Protein AF-A0A1Y4CVN8-F1 (afdb_monomer)

Structure (mmCIF, N/CA/C/O backbone):
data_AF-A0A1Y4CVN8-F1
#
_entry.id   AF-A0A1Y4CVN8-F1
#
loop_
_atom_site.group_PDB
_atom_site.id
_atom_site.type_symbol
_atom_site.label_atom_id
_atom_site.label_alt_id
_atom_site.label_comp_id
_atom_site.label_asym_id
_atom_site.label_entity_id
_atom_site.label_seq_id
_atom_site.pdbx_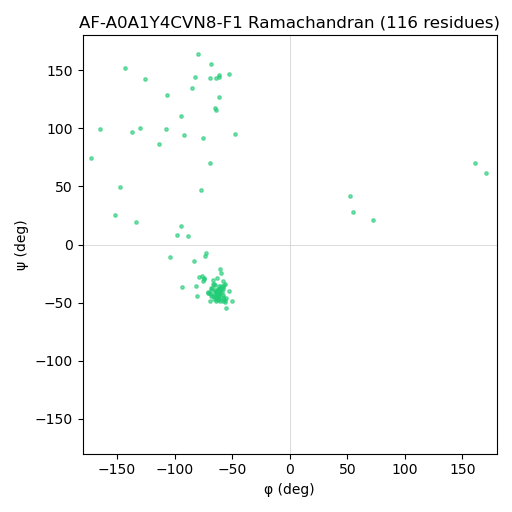PDB_ins_code
_atom_site.Cartn_x
_atom_site.Cartn_y
_atom_site.Cartn_z
_atom_site.occupancy
_atom_site.B_iso_or_equiv
_atom_site.auth_seq_id
_atom_site.auth_comp_id
_atom_site.auth_asym_id
_atom_site.auth_atom_id
_atom_site.pdbx_PDB_model_num
ATOM 1 N N . MET A 1 1 ? -7.936 -10.149 2.723 1.00 50.50 1 MET A N 1
ATOM 2 C CA . MET A 1 1 ? -6.817 -9.871 3.655 1.00 50.50 1 MET A CA 1
ATOM 3 C C . MET A 1 1 ? -7.214 -8.714 4.559 1.00 50.50 1 MET A C 1
ATOM 5 O O . MET A 1 1 ? -7.649 -7.694 4.037 1.00 50.50 1 MET A O 1
ATOM 9 N N . ALA A 1 2 ? -7.126 -8.866 5.882 1.00 54.72 2 ALA A N 1
ATOM 10 C CA . ALA A 1 2 ? -7.399 -7.764 6.803 1.00 54.72 2 ALA A CA 1
ATOM 11 C C . ALA A 1 2 ? -6.364 -6.649 6.582 1.00 54.72 2 ALA A C 1
ATOM 13 O O . ALA A 1 2 ? -5.164 -6.851 6.759 1.00 54.72 2 ALA A O 1
ATOM 14 N N . THR A 1 3 ? -6.813 -5.479 6.133 1.00 67.25 3 THR A N 1
ATOM 15 C CA . THR A 1 3 ? -5.956 -4.302 5.975 1.00 67.25 3 THR A CA 1
ATOM 16 C C . THR A 1 3 ? -5.673 -3.715 7.349 1.00 67.25 3 THR A C 1
ATOM 18 O O . THR A 1 3 ? -6.446 -2.916 7.869 1.00 67.25 3 THR A O 1
ATOM 21 N N . ASN A 1 4 ? -4.577 -4.156 7.960 1.00 83.12 4 ASN A N 1
ATOM 22 C CA . ASN A 1 4 ? -4.126 -3.647 9.251 1.00 83.12 4 ASN A CA 1
ATOM 23 C C . ASN A 1 4 ? -3.628 -2.199 9.112 1.00 83.12 4 ASN A C 1
ATOM 25 O O . ASN A 1 4 ? -2.967 -1.871 8.124 1.00 83.12 4 ASN A O 1
ATOM 29 N N . LYS A 1 5 ? -3.883 -1.351 10.120 1.00 84.88 5 LYS A N 1
ATOM 30 C CA . LYS A 1 5 ? -3.472 0.071 10.139 1.00 84.88 5 LYS A CA 1
ATOM 31 C C . LYS A 1 5 ? -1.984 0.254 9.798 1.00 84.88 5 LYS A C 1
ATOM 33 O O . LYS A 1 5 ? -1.658 0.993 8.876 1.00 84.88 5 LYS A O 1
ATOM 38 N N . SER A 1 6 ? -1.107 -0.522 10.438 1.00 88.12 6 SER A N 1
ATOM 39 C CA . SER A 1 6 ? 0.343 -0.493 10.183 1.00 88.12 6 SER A CA 1
ATOM 40 C C . SER A 1 6 ? 0.708 -0.792 8.721 1.00 88.12 6 SER A C 1
ATOM 42 O O . SER A 1 6 ? 1.610 -0.175 8.159 1.00 88.12 6 SER A O 1
ATOM 44 N N . GLN A 1 7 ? -0.013 -1.700 8.056 1.00 87.69 7 GLN A N 1
ATOM 45 C CA . GLN A 1 7 ? 0.241 -1.999 6.646 1.00 87.69 7 GLN A CA 1
ATOM 46 C C . GLN A 1 7 ? -0.127 -0.810 5.752 1.00 87.69 7 GLN A C 1
ATOM 48 O O . GLN A 1 7 ? 0.596 -0.512 4.805 1.00 87.69 7 GLN A O 1
ATOM 53 N N . ILE A 1 8 ? -1.231 -0.119 6.053 1.00 88.94 8 ILE A N 1
ATOM 54 C CA . ILE A 1 8 ? -1.649 1.085 5.324 1.00 88.94 8 ILE A CA 1
ATOM 55 C C . ILE A 1 8 ? -0.633 2.216 5.519 1.00 88.94 8 ILE A C 1
ATOM 57 O O . ILE A 1 8 ? -0.254 2.860 4.547 1.00 88.94 8 ILE A O 1
ATOM 61 N N . GLU A 1 9 ? -0.110 2.403 6.730 1.00 90.25 9 GLU A N 1
ATOM 62 C CA . GLU A 1 9 ? 0.950 3.385 7.006 1.00 90.25 9 GLU A CA 1
ATOM 63 C C . GLU A 1 9 ? 2.236 3.093 6.216 1.00 90.25 9 GLU A C 1
ATOM 65 O O . GLU A 1 9 ? 2.813 4.004 5.618 1.00 90.25 9 GLU A O 1
ATOM 70 N N . LYS A 1 10 ? 2.652 1.820 6.116 1.00 91.88 10 LYS A N 1
ATOM 71 C CA . LYS A 1 10 ? 3.778 1.415 5.251 1.00 91.88 10 LYS A CA 1
ATOM 72 C C . LYS A 1 10 ? 3.527 1.772 3.785 1.00 91.88 10 LYS A C 1
ATOM 74 O O . LYS A 1 10 ? 4.434 2.264 3.116 1.00 91.88 10 LYS A O 1
ATOM 79 N N . TRP A 1 11 ? 2.301 1.575 3.297 1.00 91.94 11 TRP A N 1
ATOM 80 C CA . TRP A 1 11 ? 1.913 1.982 1.945 1.00 91.94 11 TRP A CA 1
ATOM 81 C C . TRP A 1 11 ? 1.956 3.500 1.749 1.00 91.94 11 TRP A C 1
ATOM 83 O O . TRP A 1 11 ? 2.436 3.937 0.709 1.00 91.94 11 TRP A O 1
ATOM 93 N N . ILE A 1 12 ? 1.541 4.304 2.734 1.00 91.06 12 ILE A N 1
ATOM 94 C CA . ILE A 1 12 ? 1.621 5.776 2.663 1.00 91.06 12 ILE A CA 1
ATOM 95 C C . ILE A 1 12 ? 3.084 6.228 2.565 1.00 91.06 12 ILE A C 1
ATOM 97 O O . ILE A 1 12 ? 3.429 7.087 1.751 1.00 91.06 12 ILE A O 1
ATOM 101 N N . THR A 1 13 ? 3.964 5.635 3.372 1.00 92.31 13 THR A N 1
ATOM 102 C CA . THR A 1 13 ? 5.400 5.944 3.349 1.00 92.31 13 THR A CA 1
ATOM 103 C C . THR A 1 13 ? 6.034 5.549 2.016 1.00 92.31 13 THR A C 1
ATOM 105 O O . THR A 1 13 ? 6.759 6.345 1.419 1.00 92.31 13 THR A O 1
ATOM 108 N N . ALA A 1 14 ? 5.718 4.356 1.504 1.00 91.56 14 ALA A N 1
ATOM 109 C CA . ALA A 1 14 ? 6.206 3.894 0.208 1.00 91.56 14 ALA A CA 1
ATOM 110 C C . ALA A 1 14 ? 5.678 4.755 -0.953 1.00 91.56 14 ALA A C 1
ATOM 112 O O . ALA A 1 14 ? 6.446 5.115 -1.844 1.00 91.56 14 ALA A O 1
ATOM 113 N N . GLN A 1 15 ? 4.401 5.148 -0.912 1.00 91.44 15 GLN A N 1
ATOM 114 C CA . GLN A 1 15 ? 3.772 6.029 -1.896 1.00 91.44 15 GLN A CA 1
ATOM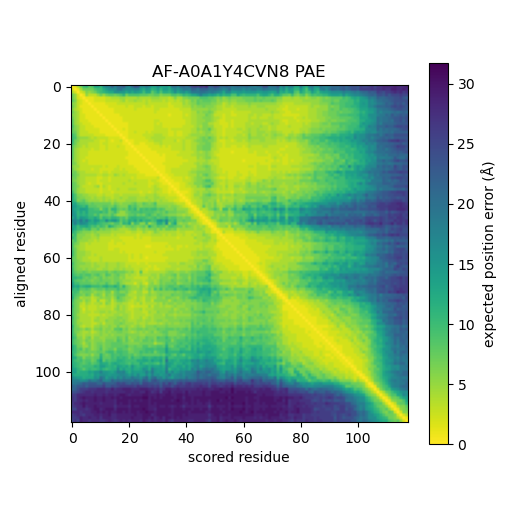 115 C C . GLN A 1 15 ? 4.527 7.353 -2.017 1.00 91.44 15 GLN A C 1
ATOM 117 O O . GLN A 1 15 ? 4.888 7.760 -3.120 1.00 91.44 15 GLN A O 1
ATOM 122 N N . LYS A 1 16 ? 4.821 7.997 -0.878 1.00 90.75 16 LYS A N 1
ATOM 123 C CA . LYS A 1 16 ? 5.591 9.247 -0.841 1.00 90.75 16 LYS A CA 1
ATOM 124 C C . LYS A 1 16 ? 7.022 9.050 -1.338 1.00 90.75 16 LYS A C 1
ATOM 126 O O . LYS A 1 16 ? 7.498 9.850 -2.137 1.00 90.75 16 LYS A O 1
ATOM 131 N N . LYS A 1 17 ? 7.691 7.981 -0.895 1.00 90.31 17 LYS A N 1
ATOM 132 C CA . LYS A 1 17 ? 9.085 7.684 -1.254 1.00 90.31 17 LYS A CA 1
ATOM 133 C C . LYS A 1 17 ? 9.268 7.457 -2.756 1.00 90.31 17 LYS A C 1
ATOM 135 O O . LYS A 1 17 ? 10.194 8.001 -3.344 1.00 90.31 17 LYS A O 1
ATOM 140 N N . HIS A 1 18 ? 8.371 6.685 -3.361 1.00 87.12 18 HIS A N 1
ATOM 141 C CA . HIS A 1 18 ? 8.445 6.280 -4.767 1.00 87.12 18 HIS A CA 1
ATOM 142 C C . HIS A 1 18 ? 7.575 7.140 -5.696 1.00 87.12 18 HIS A C 1
ATOM 144 O O . HIS A 1 18 ? 7.427 6.822 -6.873 1.00 87.12 18 HIS 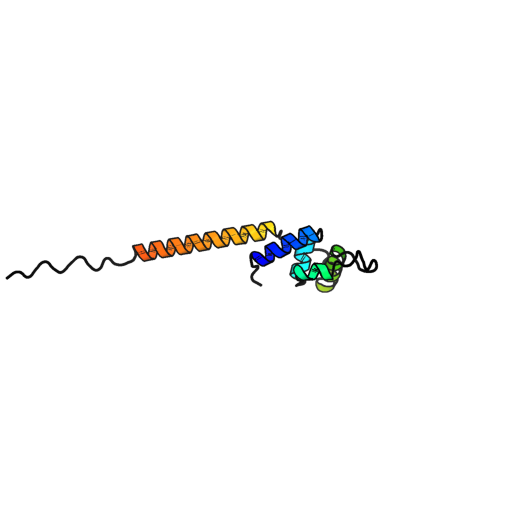A O 1
ATOM 150 N N . ARG A 1 19 ? 6.997 8.235 -5.176 1.00 88.25 19 ARG A N 1
ATOM 151 C CA . ARG A 1 19 ? 6.147 9.188 -5.915 1.00 88.25 19 ARG A CA 1
ATOM 152 C C . ARG A 1 19 ? 5.001 8.493 -6.670 1.00 88.25 19 ARG A C 1
ATOM 154 O O . ARG A 1 19 ? 4.699 8.827 -7.813 1.00 88.25 19 ARG A O 1
ATOM 161 N N . LEU A 1 20 ? 4.371 7.509 -6.027 1.00 90.81 20 LEU A N 1
ATOM 162 C CA . LEU A 1 20 ? 3.249 6.757 -6.592 1.00 90.81 20 LEU A CA 1
ATOM 163 C C . LEU A 1 20 ? 1.929 7.521 -6.403 1.00 90.81 20 LEU A C 1
ATOM 165 O O . LEU A 1 20 ? 1.706 8.153 -5.372 1.00 90.81 20 LEU A O 1
ATOM 169 N N . SER A 1 21 ? 1.026 7.428 -7.380 1.00 90.94 21 SER A N 1
ATOM 170 C CA . SER A 1 21 ? -0.351 7.917 -7.253 1.00 90.94 21 SER A CA 1
ATOM 171 C C . SER A 1 21 ? -1.195 6.910 -6.468 1.00 90.94 21 SER A C 1
ATOM 173 O O . SER A 1 21 ? -0.805 5.748 -6.315 1.00 90.94 21 SER A O 1
ATOM 175 N N . ASP A 1 22 ? -2.362 7.330 -5.975 1.00 90.88 22 ASP A N 1
ATOM 176 C CA . ASP A 1 22 ? -3.301 6.414 -5.311 1.00 90.88 22 ASP A CA 1
ATOM 177 C C . ASP A 1 22 ? -3.699 5.244 -6.229 1.00 90.88 22 ASP A C 1
ATOM 179 O O . ASP A 1 22 ? -3.791 4.104 -5.773 1.00 90.88 22 ASP A O 1
ATOM 183 N N . THR A 1 23 ? -3.812 5.493 -7.539 1.00 91.56 23 THR A N 1
ATOM 184 C CA . THR A 1 23 ? -4.063 4.467 -8.562 1.00 91.56 23 THR A CA 1
ATOM 185 C C . THR A 1 23 ? -2.938 3.435 -8.626 1.00 91.56 23 THR A C 1
ATOM 187 O O . THR A 1 23 ? -3.208 2.236 -8.586 1.00 91.56 23 THR A O 1
ATOM 190 N N . HIS A 1 24 ? -1.670 3.867 -8.669 1.00 91.81 24 HIS A N 1
ATOM 191 C CA . HIS A 1 24 ? -0.526 2.944 -8.689 1.00 91.81 24 HIS A CA 1
ATOM 192 C C . HIS A 1 24 ? -0.450 2.108 -7.410 1.00 91.81 24 HIS A C 1
ATOM 194 O O . HIS A 1 24 ? -0.192 0.907 -7.466 1.00 91.81 24 HIS A O 1
ATOM 200 N N . VAL A 1 25 ? -0.705 2.722 -6.251 1.00 90.94 25 VAL A N 1
ATOM 201 C CA . VAL A 1 25 ? -0.755 2.002 -4.973 1.00 90.94 25 VAL A CA 1
ATOM 202 C C . VAL A 1 25 ? -1.857 0.951 -4.985 1.00 90.94 25 VAL A C 1
ATOM 204 O O . VAL A 1 25 ? -1.644 -0.167 -4.516 1.00 90.94 25 VAL A O 1
ATOM 207 N N . GLN A 1 26 ? -3.031 1.284 -5.516 1.00 91.31 26 GLN A N 1
ATOM 208 C CA . GLN A 1 26 ? -4.118 0.327 -5.606 1.00 91.31 26 GLN A CA 1
ATOM 209 C C . GLN A 1 26 ? -3.780 -0.843 -6.531 1.00 91.31 26 GLN A C 1
ATOM 211 O O . GLN A 1 26 ? -3.912 -1.990 -6.107 1.00 91.31 26 GLN A O 1
ATOM 216 N N . MET A 1 27 ? -3.270 -0.569 -7.734 1.00 92.00 27 MET A N 1
ATOM 217 C CA . MET A 1 27 ? -2.825 -1.618 -8.657 1.00 92.00 27 MET A CA 1
ATOM 218 C C . MET A 1 27 ? -1.785 -2.526 -8.002 1.00 92.00 27 MET A C 1
ATOM 220 O O . MET A 1 27 ? -1.909 -3.746 -8.038 1.00 92.00 27 MET A O 1
ATOM 224 N N . ALA A 1 28 ? -0.796 -1.948 -7.319 1.00 91.31 28 ALA A N 1
ATOM 225 C CA . ALA A 1 28 ? 0.230 -2.711 -6.619 1.00 91.31 28 ALA A CA 1
ATOM 226 C C . ALA A 1 28 ? -0.351 -3.607 -5.509 1.00 91.31 28 ALA A C 1
ATOM 228 O O . ALA A 1 28 ? 0.127 -4.721 -5.302 1.00 91.31 28 ALA A O 1
ATOM 229 N N . ARG A 1 29 ? -1.398 -3.153 -4.813 1.00 89.31 29 ARG A N 1
ATOM 230 C CA . ARG A 1 29 ? -2.093 -3.946 -3.789 1.00 89.31 29 ARG A CA 1
ATOM 231 C C . ARG A 1 29 ? -2.914 -5.084 -4.382 1.00 89.31 29 ARG A C 1
ATOM 233 O O . ARG A 1 29 ? -2.892 -6.175 -3.820 1.00 89.31 29 ARG A O 1
ATOM 240 N N . GLU A 1 30 ? -3.614 -4.845 -5.485 1.00 89.81 30 GLU A N 1
ATOM 241 C CA . GLU A 1 30 ? -4.370 -5.878 -6.210 1.00 89.81 30 GLU A CA 1
ATOM 242 C C . GLU A 1 30 ? -3.441 -6.932 -6.825 1.00 89.81 30 GLU A C 1
ATOM 244 O O . GLU A 1 30 ? -3.756 -8.118 -6.811 1.00 89.81 30 GLU A O 1
ATOM 249 N N . LEU A 1 31 ? -2.250 -6.514 -7.259 1.00 90.06 31 LEU A N 1
ATOM 250 C CA . LEU A 1 31 ? -1.170 -7.394 -7.711 1.00 90.06 31 LEU A CA 1
ATOM 251 C C . LEU A 1 31 ? -0.467 -8.160 -6.577 1.00 90.06 31 LEU A C 1
ATOM 253 O O . LEU A 1 31 ? 0.389 -8.998 -6.849 1.00 90.06 31 LEU A O 1
ATOM 257 N N . GLY A 1 32 ? -0.775 -7.873 -5.307 1.00 89.31 32 GLY A N 1
ATOM 258 C CA . GLY A 1 32 ? -0.134 -8.527 -4.162 1.00 89.31 32 GLY A CA 1
ATOM 259 C C . GLY A 1 32 ? 1.319 -8.100 -3.917 1.00 89.31 32 GLY A C 1
ATOM 260 O O . GLY A 1 32 ? 2.073 -8.822 -3.262 1.00 89.31 32 GLY A O 1
ATOM 261 N N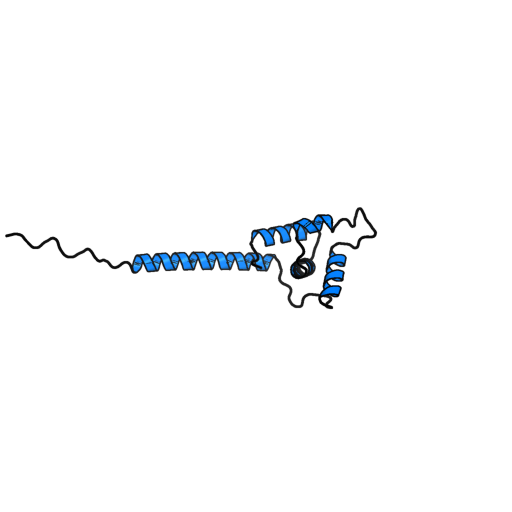 . LEU A 1 33 ? 1.736 -6.933 -4.422 1.00 90.12 33 LEU A N 1
ATOM 262 C CA . LEU A 1 33 ? 3.063 -6.381 -4.152 1.00 90.12 33 LEU A CA 1
ATOM 263 C C . LEU A 1 33 ? 3.196 -5.954 -2.684 1.00 90.12 33 LEU A C 1
ATOM 265 O O . LEU A 1 33 ? 2.222 -5.628 -2.007 1.00 90.12 33 LEU A O 1
ATOM 269 N N . ASN A 1 34 ? 4.434 -5.929 -2.187 1.00 90.00 34 ASN A N 1
ATOM 270 C CA . ASN A 1 34 ? 4.740 -5.523 -0.815 1.00 90.00 34 ASN A CA 1
ATOM 271 C C . ASN A 1 34 ? 5.403 -4.131 -0.802 1.00 90.00 34 ASN A C 1
ATOM 273 O O . ASN A 1 34 ? 6.423 -3.970 -1.481 1.00 90.00 34 ASN A O 1
ATOM 277 N N . PRO A 1 35 ? 4.905 -3.163 -0.000 1.00 90.38 35 PRO A N 1
ATOM 278 C CA . PRO A 1 35 ? 5.448 -1.804 0.061 1.00 90.38 35 PRO A CA 1
ATOM 279 C C . PRO A 1 35 ? 6.934 -1.746 0.445 1.00 90.38 35 PRO A C 1
ATOM 281 O O . PRO A 1 35 ? 7.651 -0.878 -0.041 1.00 90.38 35 PRO A O 1
ATOM 284 N N . GLU A 1 36 ? 7.433 -2.680 1.260 1.00 88.75 36 GLU A N 1
ATOM 285 C CA . GLU A 1 36 ? 8.849 -2.726 1.667 1.00 88.75 36 GLU A CA 1
ATOM 286 C C . GLU A 1 36 ? 9.760 -3.230 0.543 1.00 88.75 36 GLU A C 1
ATOM 288 O O . GLU A 1 36 ? 10.922 -2.835 0.440 1.00 88.75 36 GLU A O 1
ATOM 293 N N . LYS A 1 37 ? 9.230 -4.094 -0.332 1.00 87.62 37 LYS A N 1
ATOM 294 C CA . LYS A 1 37 ? 9.983 -4.663 -1.456 1.00 87.62 37 LYS A CA 1
ATOM 295 C C . LYS A 1 37 ? 10.011 -3.741 -2.675 1.00 87.62 37 LYS A C 1
ATOM 297 O O . LYS A 1 37 ? 10.864 -3.944 -3.537 1.00 87.62 37 LYS A O 1
ATOM 302 N N . LEU A 1 38 ? 9.156 -2.713 -2.731 1.00 87.81 38 LEU A N 1
ATOM 303 C CA . LEU A 1 38 ? 9.130 -1.741 -3.833 1.00 87.81 38 LEU A CA 1
ATOM 304 C C . LEU A 1 38 ? 10.486 -1.062 -4.042 1.00 87.81 38 LEU A C 1
ATOM 306 O O . LEU A 1 38 ? 10.876 -0.850 -5.182 1.00 87.81 38 LEU A O 1
ATOM 310 N N . GLY A 1 39 ? 11.255 -0.825 -2.976 1.00 84.00 39 GLY A N 1
ATOM 311 C CA . GLY A 1 39 ? 12.591 -0.233 -3.089 1.00 84.00 39 GLY A CA 1
ATOM 312 C C . GLY A 1 39 ? 13.600 -1.076 -3.872 1.00 84.00 39 GLY A C 1
ATOM 313 O O . GLY A 1 39 ? 14.483 -0.513 -4.504 1.00 84.00 39 GLY A O 1
ATOM 314 N N . LYS A 1 40 ? 13.461 -2.410 -3.881 1.00 83.06 40 LYS A N 1
ATOM 315 C CA . LYS A 1 40 ? 14.310 -3.285 -4.712 1.00 83.06 40 LYS A CA 1
ATOM 316 C C . LYS A 1 40 ? 13.897 -3.265 -6.184 1.00 83.06 40 LYS A C 1
ATOM 318 O O . LYS A 1 40 ? 14.715 -3.537 -7.055 1.00 83.06 40 LYS A O 1
ATOM 323 N N . ILE A 1 41 ? 12.620 -2.991 -6.446 1.00 81.56 41 ILE A N 1
ATOM 324 C CA . ILE A 1 41 ? 12.051 -2.924 -7.795 1.00 81.56 41 ILE A CA 1
ATOM 325 C C . ILE A 1 41 ? 12.346 -1.551 -8.411 1.00 81.56 41 ILE A C 1
ATOM 327 O O . ILE A 1 41 ? 12.655 -1.462 -9.595 1.00 81.56 41 ILE A O 1
ATOM 331 N N . ASP A 1 42 ? 12.331 -0.496 -7.596 1.00 78.88 42 ASP A N 1
ATOM 332 C CA . ASP A 1 42 ? 12.609 0.886 -7.989 1.00 78.88 42 ASP A CA 1
ATOM 333 C C . ASP A 1 42 ? 14.111 1.180 -8.178 1.00 78.88 42 ASP A C 1
ATOM 335 O O . ASP A 1 42 ? 14.637 2.178 -7.691 1.00 78.88 42 ASP A O 1
ATOM 339 N N . ASN A 1 43 ? 14.820 0.298 -8.887 1.00 79.88 43 ASN A N 1
ATOM 340 C CA . ASN A 1 43 ? 16.245 0.452 -9.195 1.00 79.88 43 ASN A CA 1
ATOM 341 C C . ASN A 1 43 ? 16.509 1.118 -10.561 1.00 79.88 43 ASN A C 1
ATOM 343 O O . ASN A 1 43 ? 17.615 1.058 -11.095 1.00 79.88 43 ASN A O 1
ATOM 347 N N . HIS A 1 44 ? 15.497 1.765 -11.143 1.00 73.81 44 HIS A N 1
ATOM 348 C CA . HIS A 1 44 ? 15.554 2.331 -12.498 1.00 73.81 44 HIS A CA 1
ATOM 349 C C . HIS A 1 44 ? 16.646 3.404 -12.677 1.00 73.81 44 HIS A C 1
ATOM 351 O O . HIS A 1 44 ? 17.084 3.672 -13.790 1.00 73.81 44 HIS A O 1
ATOM 357 N N . ARG A 1 45 ? 17.113 4.025 -11.584 1.00 73.25 45 ARG A N 1
ATOM 358 C CA . ARG A 1 45 ? 18.204 5.012 -11.620 1.00 73.25 45 ARG A CA 1
ATOM 359 C C . ARG A 1 45 ? 19.585 4.394 -11.827 1.00 73.25 45 ARG A C 1
ATOM 361 O O . ARG A 1 45 ? 20.461 5.072 -12.348 1.00 73.25 45 ARG A O 1
ATOM 368 N N . GLN A 1 46 ? 19.786 3.154 -11.385 1.00 81.56 46 GLN A N 1
ATOM 369 C CA . GLN A 1 46 ? 21.046 2.431 -11.579 1.00 81.56 46 GLN A CA 1
ATOM 370 C C . GLN A 1 46 ? 20.987 1.577 -12.848 1.00 81.56 46 GLN A C 1
ATOM 372 O O . GLN A 1 46 ? 21.960 1.483 -13.586 1.00 81.56 46 GLN A O 1
ATOM 377 N N . GLU A 1 47 ? 19.823 0.994 -13.133 1.00 81.06 47 GLU A N 1
ATOM 378 C CA . GLU A 1 47 ? 19.580 0.169 -14.312 1.00 81.06 47 GLU A CA 1
ATOM 379 C C . GLU A 1 47 ? 18.578 0.875 -15.229 1.00 81.06 47 GLU A C 1
ATOM 381 O O . GLU A 1 47 ? 17.377 0.636 -15.155 1.00 81.06 47 GLU A O 1
ATOM 386 N N . ILE A 1 48 ? 19.080 1.749 -16.107 1.00 73.31 48 ILE A N 1
ATOM 387 C CA . ILE A 1 48 ? 18.272 2.621 -16.988 1.00 73.31 48 ILE A CA 1
ATOM 388 C C . ILE A 1 48 ? 17.358 1.820 -17.934 1.00 73.31 48 ILE A C 1
ATOM 390 O O . ILE A 1 48 ? 16.316 2.299 -18.372 1.00 73.31 48 ILE A O 1
ATOM 394 N N . TRP A 1 49 ? 17.726 0.573 -18.232 1.00 71.19 49 TRP A N 1
ATOM 395 C CA . TRP A 1 49 ? 16.922 -0.348 -19.034 1.00 71.19 49 TRP A CA 1
ATOM 396 C C . TRP A 1 49 ? 15.691 -0.893 -18.285 1.00 71.19 49 TRP A C 1
ATOM 398 O O . TRP A 1 49 ? 14.828 -1.517 -18.904 1.00 71.19 49 TRP A O 1
ATOM 408 N N . LYS A 1 50 ? 15.574 -0.669 -16.966 1.00 78.94 50 LYS A N 1
ATOM 409 C CA . LYS A 1 50 ? 14.366 -0.983 -16.197 1.00 78.94 50 LYS A CA 1
ATOM 410 C C . LYS A 1 50 ? 13.367 0.162 -16.281 1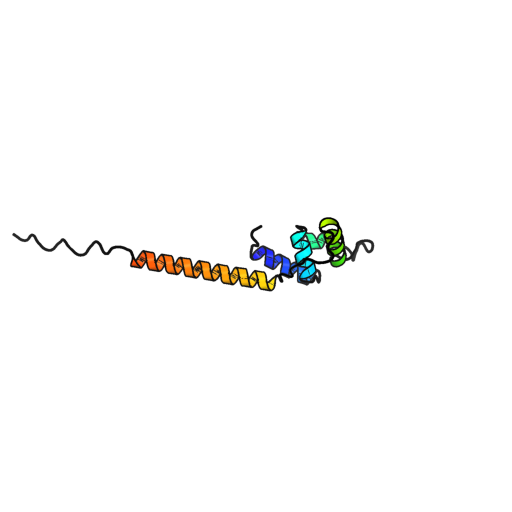.00 78.94 50 LYS A C 1
ATOM 412 O O . LYS A 1 50 ? 13.699 1.327 -16.079 1.00 78.94 50 LYS A O 1
ATOM 417 N N . ALA A 1 51 ? 12.107 -0.196 -16.513 1.00 79.94 51 ALA A N 1
ATOM 418 C CA . ALA A 1 51 ? 11.017 0.764 -16.488 1.00 79.94 51 ALA A CA 1
ATOM 419 C C . ALA A 1 51 ? 10.890 1.420 -15.096 1.00 79.94 51 ALA A C 1
ATOM 421 O O . ALA A 1 51 ? 11.098 0.742 -14.081 1.00 79.94 51 ALA A O 1
ATOM 422 N N . PRO A 1 52 ? 10.497 2.705 -15.025 1.00 87.62 52 PRO A N 1
ATOM 423 C CA . PRO A 1 52 ? 10.118 3.341 -13.769 1.00 87.62 52 PRO A CA 1
ATOM 424 C C . PRO A 1 52 ? 9.058 2.517 -13.031 1.00 87.62 52 PRO A C 1
ATOM 426 O O . PRO A 1 52 ? 8.189 1.906 -13.661 1.00 87.62 52 PRO A O 1
ATOM 429 N N . LEU A 1 53 ? 9.086 2.532 -11.694 1.00 87.06 53 LEU A N 1
ATOM 430 C CA . LEU A 1 53 ? 8.152 1.744 -10.884 1.00 87.06 53 LEU A CA 1
ATOM 431 C C . LEU A 1 53 ? 6.660 1.975 -11.240 1.00 87.06 53 LEU A C 1
ATOM 433 O O . LEU A 1 53 ? 5.931 0.984 -11.294 1.00 87.06 53 LEU A O 1
ATOM 437 N N . PRO A 1 54 ? 6.187 3.208 -11.534 1.00 90.25 54 PRO A N 1
ATOM 438 C CA . PRO A 1 54 ? 4.824 3.436 -12.025 1.00 90.25 54 PRO A CA 1
ATOM 439 C C . PRO A 1 54 ? 4.480 2.624 -13.284 1.00 90.25 54 PRO A C 1
ATOM 441 O O . PRO A 1 54 ? 3.549 1.821 -13.253 1.00 90.25 54 PRO A O 1
ATOM 444 N N . GLN A 1 55 ? 5.289 2.748 -14.345 1.00 88.75 55 GLN A N 1
ATOM 445 C CA . GLN A 1 55 ? 5.113 2.009 -15.602 1.00 88.75 55 GLN A CA 1
ATOM 446 C C . GLN A 1 55 ? 5.188 0.495 -15.403 1.00 88.75 55 GLN A C 1
ATOM 448 O O . GLN A 1 55 ? 4.480 -0.267 -16.057 1.00 88.75 55 GLN A O 1
ATOM 453 N N . PHE A 1 56 ? 6.064 0.036 -14.508 1.00 89.19 56 PHE A N 1
ATOM 454 C CA . PHE A 1 56 ? 6.173 -1.382 -14.188 1.00 89.19 56 PHE A CA 1
ATOM 455 C C . PHE A 1 56 ? 4.866 -1.928 -13.598 1.00 89.19 56 PHE A C 1
ATOM 457 O O . PHE A 1 56 ? 4.401 -2.990 -14.015 1.00 89.19 56 PHE A O 1
ATOM 464 N N . ILE A 1 57 ? 4.256 -1.190 -12.666 1.00 90.88 57 ILE A N 1
ATOM 465 C CA . ILE A 1 57 ? 2.977 -1.565 -12.054 1.00 90.88 57 ILE A CA 1
ATOM 466 C C . ILE A 1 57 ? 1.866 -1.577 -13.111 1.00 90.88 57 ILE A C 1
ATOM 468 O O . ILE A 1 57 ? 1.141 -2.566 -13.187 1.00 90.88 57 ILE A O 1
ATOM 472 N N . GLU A 1 58 ? 1.768 -0.539 -13.947 1.00 92.12 58 GLU A N 1
ATOM 473 C CA . GLU A 1 58 ? 0.791 -0.461 -15.046 1.00 92.12 58 GLU A CA 1
ATOM 474 C C . GLU A 1 58 ? 0.916 -1.657 -16.003 1.00 92.12 58 GLU A C 1
ATOM 476 O O . GLU A 1 58 ? -0.067 -2.340 -16.291 1.00 92.12 58 GLU A O 1
ATOM 481 N N . ASN A 1 59 ? 2.140 -1.982 -16.430 1.00 91.62 59 ASN A N 1
ATOM 482 C CA . ASN A 1 59 ? 2.393 -3.086 -17.354 1.00 91.62 59 ASN A CA 1
ATOM 483 C C . ASN A 1 59 ? 1.994 -4.448 -16.77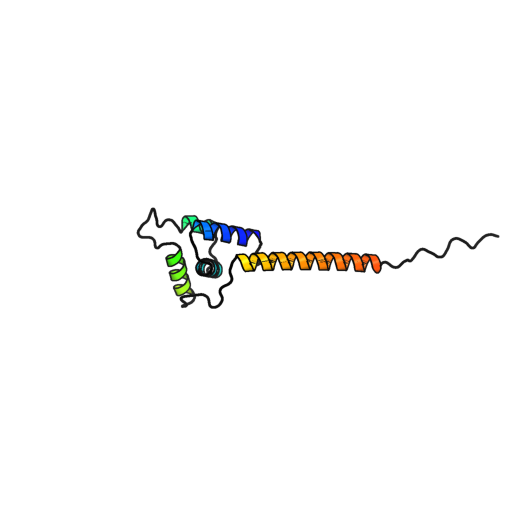6 1.00 91.62 59 ASN A C 1
ATOM 485 O O . ASN A 1 59 ? 1.425 -5.280 -17.487 1.00 91.62 59 ASN A O 1
ATOM 489 N N . ILE A 1 60 ? 2.310 -4.715 -15.506 1.00 91.56 60 ILE A N 1
ATOM 490 C CA . ILE A 1 60 ? 1.918 -5.979 -14.868 1.00 91.56 60 ILE A CA 1
ATOM 491 C C . ILE A 1 60 ? 0.406 -6.013 -14.654 1.00 91.56 60 ILE A C 1
ATOM 493 O O . ILE A 1 60 ? -0.221 -7.038 -14.927 1.00 91.56 60 ILE A O 1
ATOM 497 N N . TYR A 1 61 ? -0.188 -4.900 -14.228 1.00 92.94 61 TYR A N 1
ATOM 498 C CA . TYR A 1 61 ? -1.629 -4.801 -14.032 1.00 92.94 61 TYR A CA 1
ATOM 499 C C . TYR A 1 61 ? -2.385 -5.110 -15.327 1.00 92.94 61 TYR A C 1
ATOM 501 O O . TYR A 1 61 ? -3.242 -5.995 -15.350 1.00 92.94 61 TYR A O 1
ATOM 509 N N . PHE A 1 62 ? -1.973 -4.494 -16.435 1.00 92.38 62 PHE A N 1
ATOM 510 C CA . PHE A 1 62 ? -2.536 -4.769 -17.750 1.00 92.38 62 PHE A CA 1
ATOM 511 C C . PHE A 1 62 ? -2.343 -6.230 -18.176 1.00 92.38 62 PHE A C 1
ATOM 513 O O . PHE A 1 62 ? -3.262 -6.850 -18.708 1.00 92.38 62 PHE A O 1
ATOM 520 N N . LYS A 1 63 ? -1.180 -6.838 -17.913 1.00 91.75 63 LYS A N 1
ATOM 521 C CA . LYS A 1 63 ? -0.939 -8.250 -18.257 1.00 91.75 63 LYS A CA 1
ATOM 522 C C . LYS A 1 63 ? -1.894 -9.206 -17.541 1.00 91.75 63 LYS A C 1
ATOM 524 O O . LYS A 1 63 ? -2.389 -10.124 -18.198 1.00 91.75 63 LYS A O 1
ATOM 529 N N . HIS A 1 64 ? -2.143 -8.985 -16.250 1.00 92.25 64 HIS A N 1
ATOM 530 C CA . HIS A 1 64 ? -2.981 -9.853 -15.417 1.00 92.25 64 HIS A CA 1
ATOM 531 C C . HIS A 1 64 ? -4.478 -9.595 -15.590 1.00 92.25 64 HIS A C 1
ATOM 533 O O . HIS A 1 64 ? -5.247 -10.543 -15.711 1.00 92.25 64 HIS A O 1
ATOM 539 N N . PHE A 1 65 ? -4.889 -8.327 -15.614 1.00 88.75 65 PHE A N 1
ATOM 540 C CA . PHE A 1 65 ? -6.303 -7.948 -15.577 1.00 88.75 65 PHE A CA 1
ATOM 541 C C . PHE A 1 65 ? -6.852 -7.494 -16.930 1.00 88.75 65 PHE A C 1
ATOM 543 O O . PHE A 1 65 ? -8.064 -7.350 -17.059 1.00 88.75 65 PHE A O 1
ATOM 550 N N . LYS A 1 66 ? -5.989 -7.265 -17.934 1.00 91.38 66 LYS A N 1
ATOM 551 C CA . LYS A 1 66 ? -6.355 -6.706 -19.253 1.00 91.38 66 LYS A CA 1
ATOM 552 C C . LYS A 1 66 ? -7.093 -5.366 -19.153 1.00 91.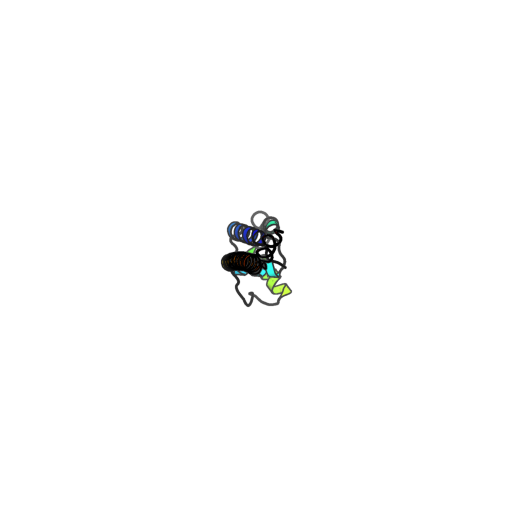38 66 LYS A C 1
ATOM 554 O O . LYS A 1 66 ? -7.887 -5.017 -20.019 1.00 91.38 66 LYS A O 1
ATOM 559 N N . LYS A 1 67 ? -6.812 -4.617 -18.086 1.00 88.81 67 LYS A N 1
ATOM 560 C CA . LYS A 1 67 ? -7.355 -3.290 -17.794 1.00 88.81 67 LYS A CA 1
ATOM 561 C C . LYS A 1 67 ? -6.202 -2.327 -17.571 1.00 88.81 67 LYS A C 1
ATOM 563 O O . LYS A 1 67 ? -5.200 -2.701 -16.970 1.00 88.81 67 LYS A O 1
ATOM 568 N N . GLU A 1 68 ? -6.349 -1.095 -18.040 1.00 84.62 68 GLU A N 1
ATOM 569 C CA . GLU A 1 68 ? -5.332 -0.055 -17.842 1.00 84.62 68 GLU A CA 1
ATOM 570 C C . GLU A 1 68 ? -5.397 0.560 -16.442 1.00 84.62 68 GLU A C 1
ATOM 572 O O . GLU A 1 68 ? -4.394 1.047 -15.926 1.00 84.62 68 GLU A O 1
ATOM 577 N N . ARG A 1 69 ? -6.581 0.557 -15.816 1.00 84.88 69 ARG A N 1
ATOM 578 C CA . ARG A 1 69 ? -6.815 1.152 -14.497 1.00 84.88 69 ARG A CA 1
ATOM 579 C C . ARG A 1 69 ? -7.799 0.308 -13.680 1.00 84.88 69 ARG A C 1
ATOM 581 O O . ARG A 1 69 ? -8.663 -0.338 -14.275 1.00 84.88 69 ARG A O 1
ATOM 588 N N . PRO A 1 70 ? -7.702 0.328 -12.340 1.00 87.31 70 PRO A N 1
ATOM 589 C CA . PRO A 1 70 ? -8.723 -0.244 -11.471 1.00 87.31 70 PRO A CA 1
ATOM 590 C C . PRO A 1 70 ? -10.050 0.503 -11.619 1.00 87.31 70 PRO A C 1
ATOM 592 O O . PRO A 1 70 ? -10.059 1.730 -11.720 1.00 87.31 70 PRO A O 1
ATOM 595 N N . ASP A 1 71 ? -11.166 -0.225 -11.548 1.00 81.06 71 ASP A N 1
ATOM 596 C CA . ASP A 1 71 ? -12.510 0.361 -11.654 1.00 81.06 71 ASP A CA 1
ATOM 597 C C . ASP A 1 71 ? -12.849 1.283 -10.465 1.00 81.06 71 ASP A C 1
ATOM 599 O O . ASP A 1 71 ? -13.588 2.252 -10.615 1.00 81.06 71 ASP A O 1
ATOM 603 N N . VAL A 1 72 ? -12.306 1.007 -9.270 1.00 80.25 72 VAL A N 1
ATOM 604 C CA . VAL A 1 72 ? -12.630 1.758 -8.045 1.00 80.25 72 VAL A CA 1
ATOM 605 C C . VAL A 1 72 ? -11.376 2.212 -7.307 1.00 80.25 72 VAL A C 1
ATOM 607 O O . VAL A 1 72 ? -10.831 1.460 -6.516 1.00 80.25 72 VAL A O 1
ATOM 610 N N . VAL A 1 73 ? -11.022 3.483 -7.489 1.00 83.69 73 VAL A N 1
ATOM 611 C CA . VAL A 1 73 ? -10.107 4.330 -6.696 1.00 83.69 73 VAL A CA 1
ATOM 612 C C . VAL A 1 73 ? -10.281 4.335 -5.163 1.00 83.69 73 VAL A C 1
ATOM 614 O O . VAL A 1 73 ? -11.096 5.137 -4.719 1.00 83.69 73 VAL A O 1
ATOM 617 N N . LYS A 1 74 ? -9.589 3.554 -4.316 1.00 83.94 74 LYS A N 1
ATOM 618 C CA . LYS A 1 74 ? -9.649 3.729 -2.838 1.00 83.94 74 LYS A CA 1
ATOM 619 C C . LYS A 1 74 ? -8.359 4.328 -2.255 1.00 83.94 74 LYS A C 1
ATOM 621 O O . LYS A 1 74 ? -7.410 3.579 -1.995 1.00 83.94 74 LYS A O 1
ATOM 626 N N . PRO A 1 75 ? -8.320 5.648 -1.972 1.00 86.38 75 PRO A N 1
ATOM 627 C CA . PRO A 1 75 ? -7.149 6.305 -1.403 1.00 86.38 75 PRO A CA 1
ATOM 628 C C . PRO A 1 75 ? -6.778 5.747 -0.027 1.00 86.38 75 PRO A C 1
ATOM 630 O O . PRO A 1 75 ? -7.640 5.468 0.810 1.00 86.38 75 PRO A O 1
ATOM 633 N N . LEU A 1 76 ? -5.477 5.661 0.259 1.00 84.44 76 LEU A N 1
ATOM 634 C CA . LEU A 1 76 ? -4.988 5.129 1.540 1.00 84.44 76 LEU A CA 1
ATOM 635 C C . LEU A 1 76 ? -5.489 5.932 2.746 1.00 84.44 76 LEU A C 1
ATOM 637 O O . LEU A 1 76 ? -5.791 5.354 3.788 1.00 84.44 76 LEU A O 1
ATOM 641 N N . LYS A 1 77 ? -5.605 7.256 2.597 1.00 83.44 77 LYS A N 1
ATOM 642 C CA . LYS A 1 77 ? -6.111 8.151 3.648 1.00 83.44 77 LYS A CA 1
ATOM 643 C C . LYS A 1 77 ? -7.556 7.830 4.029 1.00 83.44 77 LYS A C 1
ATOM 645 O O . LYS A 1 77 ? -7.888 7.844 5.209 1.00 83.44 77 LYS A O 1
ATOM 650 N N . GLN A 1 78 ? -8.394 7.503 3.045 1.00 86.19 78 GLN A N 1
ATOM 651 C CA . GLN A 1 78 ? -9.785 7.134 3.289 1.00 86.19 78 GLN A CA 1
ATOM 652 C C . GLN A 1 78 ? -9.869 5.810 4.055 1.00 86.19 78 GLN A C 1
ATOM 654 O O . GLN A 1 78 ? -10.575 5.721 5.054 1.00 86.19 78 GLN A O 1
ATOM 659 N N . ILE A 1 79 ? -9.073 4.817 3.648 1.00 85.50 79 ILE A N 1
ATOM 660 C CA . ILE A 1 79 ? -9.011 3.516 4.328 1.00 85.50 79 ILE A CA 1
ATOM 661 C C . ILE A 1 79 ? -8.533 3.678 5.777 1.00 85.50 79 ILE A C 1
ATOM 663 O O . ILE A 1 79 ? -9.044 3.010 6.670 1.00 85.50 79 ILE A O 1
ATOM 667 N N . LEU A 1 80 ? -7.564 4.565 6.029 1.00 85.38 80 LEU A N 1
ATOM 668 C CA . LEU A 1 80 ? -7.085 4.842 7.382 1.00 85.38 80 LEU A CA 1
ATOM 669 C C . LEU A 1 80 ? -8.204 5.393 8.276 1.00 85.38 80 LEU A C 1
ATOM 671 O O . LEU A 1 80 ? -8.412 4.869 9.368 1.00 85.38 80 LEU A O 1
ATOM 675 N N . ASN A 1 81 ? -8.964 6.370 7.775 1.00 86.19 81 ASN A N 1
ATOM 676 C CA . ASN A 1 81 ? -10.089 6.956 8.499 1.00 86.19 81 ASN A CA 1
ATOM 677 C C . ASN A 1 81 ? -11.202 5.922 8.761 1.00 86.19 81 ASN A C 1
ATOM 679 O O . ASN A 1 81 ? -11.688 5.794 9.881 1.00 86.19 81 ASN A O 1
ATOM 683 N N . GLU A 1 82 ? -11.552 5.103 7.762 1.00 86.25 82 GLU A N 1
ATOM 684 C CA . GLU A 1 82 ? -12.528 4.011 7.920 1.00 86.25 82 GLU A CA 1
ATOM 685 C C . GLU A 1 82 ? -12.108 3.012 9.016 1.00 86.25 82 GLU A C 1
ATOM 687 O O . GLU A 1 82 ? -12.943 2.535 9.792 1.00 86.25 82 GLU A O 1
ATOM 692 N N . LEU A 1 83 ? -10.809 2.706 9.120 1.00 85.44 83 LEU A N 1
ATOM 693 C CA . LEU A 1 83 ? -10.274 1.840 10.173 1.00 85.44 83 LEU A CA 1
ATOM 694 C C . LEU A 1 83 ? -10.356 2.489 11.562 1.00 85.44 83 LEU A C 1
ATOM 696 O O . LEU A 1 83 ? -10.622 1.784 12.539 1.00 85.44 83 LEU A O 1
ATOM 700 N N . GLU A 1 84 ? -10.138 3.800 11.662 1.00 86.12 84 GLU A N 1
ATOM 701 C CA . GLU A 1 84 ? -10.229 4.549 12.921 1.00 86.12 84 GLU A CA 1
ATOM 702 C C . GLU A 1 84 ? -11.673 4.638 13.415 1.00 86.12 84 GLU A C 1
ATOM 704 O O . GLU A 1 84 ? -11.952 4.219 14.540 1.00 86.12 84 GLU A O 1
ATOM 709 N N . VAL A 1 85 ? -12.607 5.011 12.540 1.00 87.56 85 VAL A N 1
ATOM 710 C CA . VAL A 1 85 ? -14.046 5.047 12.844 1.00 87.56 85 VAL A CA 1
ATOM 711 C C . VAL A 1 85 ? -14.550 3.672 13.286 1.00 87.56 85 VAL A C 1
ATOM 713 O O . VAL A 1 85 ? -15.241 3.541 14.298 1.00 87.56 85 VAL A O 1
ATOM 716 N N . LYS A 1 86 ? -14.156 2.601 12.583 1.00 86.44 86 LYS A N 1
ATOM 717 C CA . LYS A 1 86 ? -14.550 1.233 12.952 1.00 86.44 86 LYS A CA 1
ATOM 718 C C . LYS A 1 86 ? -13.978 0.809 14.307 1.00 86.44 86 LYS A C 1
ATOM 720 O O . LYS A 1 86 ? -14.628 0.057 15.037 1.00 86.44 86 LYS A O 1
ATOM 725 N N . LYS A 1 87 ? -12.768 1.257 14.656 1.00 86.75 87 LYS A N 1
ATOM 726 C CA . LYS A 1 87 ? -12.154 0.990 15.964 1.00 86.75 87 LYS A CA 1
ATOM 727 C C . LYS A 1 87 ? -12.895 1.726 17.082 1.00 86.75 87 LYS A C 1
ATOM 729 O O . LYS A 1 87 ? -13.145 1.125 18.126 1.00 86.75 87 LYS A O 1
ATOM 734 N N . GLU A 1 88 ? -13.270 2.983 16.866 1.00 86.56 88 GLU A N 1
ATOM 735 C CA . GLU A 1 88 ? -14.042 3.772 17.831 1.00 86.56 88 GLU A CA 1
ATOM 736 C C . GLU A 1 88 ? -15.447 3.215 18.045 1.00 86.56 88 GLU A C 1
ATOM 738 O O . GLU A 1 88 ? -15.858 3.044 19.191 1.00 86.56 88 GLU A O 1
ATOM 743 N N . ALA A 1 89 ? -16.146 2.839 16.971 1.00 88.81 89 ALA A N 1
ATOM 744 C CA . ALA A 1 89 ? -17.458 2.200 17.060 1.00 88.81 89 ALA A CA 1
ATOM 745 C C . ALA A 1 89 ? -17.398 0.900 17.878 1.00 88.81 89 ALA A C 1
ATOM 747 O O . ALA A 1 89 ? -18.219 0.682 18.764 1.00 88.81 89 ALA A O 1
ATOM 748 N N . LYS A 1 90 ? -16.368 0.069 17.656 1.00 87.00 90 LYS A N 1
ATOM 749 C CA . LYS A 1 90 ? -16.137 -1.138 18.467 1.00 87.00 90 LYS A CA 1
ATOM 750 C C . LYS A 1 90 ? -15.864 -0.823 19.938 1.00 87.00 90 LYS A C 1
ATOM 752 O O . LYS A 1 90 ? -16.303 -1.574 20.804 1.00 87.00 90 LYS A O 1
ATOM 757 N N . LYS A 1 91 ? -15.123 0.252 20.229 1.00 89.19 91 LYS A N 1
ATOM 758 C CA . LYS A 1 91 ? -14.844 0.676 21.608 1.00 89.19 91 LYS A CA 1
ATOM 759 C C . LYS A 1 91 ? -16.131 1.119 22.310 1.00 89.19 91 LYS A C 1
ATOM 761 O O . LYS A 1 91 ? -16.378 0.648 23.414 1.00 89.19 91 LYS A O 1
ATOM 766 N N . LYS A 1 92 ? -16.947 1.948 21.649 1.00 89.81 92 LYS A N 1
ATOM 767 C CA . LYS A 1 92 ? -18.243 2.414 22.166 1.00 89.81 92 LYS A CA 1
ATOM 768 C C . LYS A 1 92 ? -19.203 1.251 22.409 1.00 89.81 92 LYS A C 1
ATOM 770 O O . LYS A 1 92 ? -19.677 1.107 23.525 1.00 89.81 92 LYS A O 1
ATOM 775 N N . ALA A 1 93 ? -19.364 0.349 21.440 1.00 89.31 93 ALA A N 1
ATOM 776 C CA . ALA A 1 93 ? -20.221 -0.828 21.594 1.00 89.31 93 ALA A CA 1
ATOM 777 C C . ALA A 1 93 ? -19.782 -1.738 22.758 1.00 89.31 93 ALA A C 1
ATOM 779 O O . ALA A 1 93 ? -20.614 -2.256 23.495 1.00 89.31 93 ALA A O 1
ATOM 780 N N . LYS A 1 94 ? -18.467 -1.917 22.968 1.00 88.81 94 LYS A N 1
ATOM 781 C CA . LYS A 1 94 ? -17.948 -2.686 24.113 1.00 88.81 94 LYS A CA 1
ATOM 782 C C . LYS A 1 94 ? -18.215 -1.987 25.451 1.00 88.81 94 LYS A C 1
ATOM 784 O O . LYS A 1 94 ? -18.465 -2.653 26.451 1.00 88.81 94 LYS A O 1
ATOM 789 N N . GLU A 1 95 ? -18.113 -0.664 25.488 1.00 88.50 95 GLU A N 1
ATOM 790 C CA . GLU A 1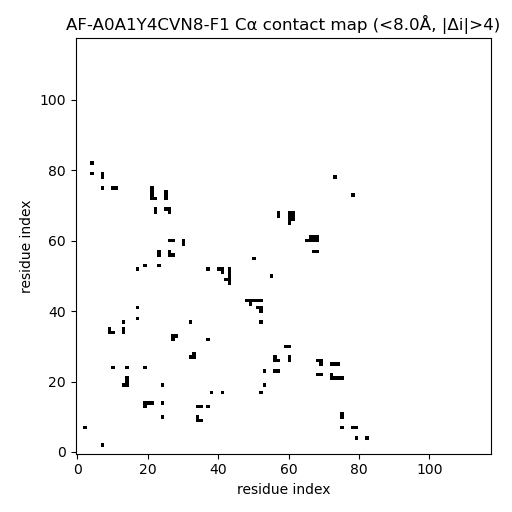 95 ? -18.381 0.133 26.685 1.00 88.50 95 GLU A CA 1
ATOM 791 C C . GLU A 1 9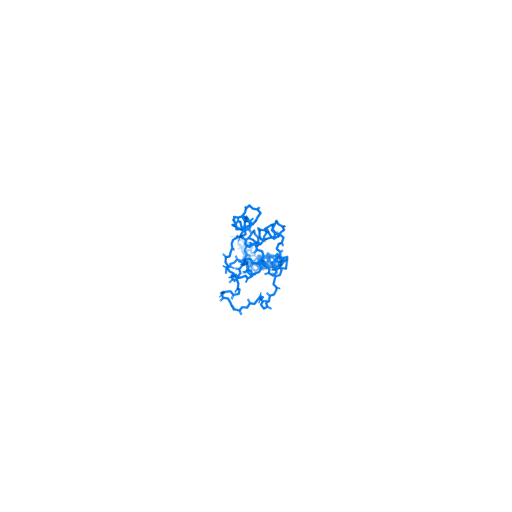5 ? -19.873 0.168 27.028 1.00 88.50 95 GLU A C 1
ATOM 793 O O . GLU A 1 95 ? -20.228 0.002 28.193 1.00 88.50 95 GLU A O 1
ATOM 798 N N . GLU A 1 96 ? -20.736 0.287 26.020 1.00 87.38 96 GLU A N 1
ATOM 799 C CA . GLU A 1 96 ? -22.189 0.166 26.147 1.00 87.38 96 GLU A CA 1
ATOM 800 C C . GLU A 1 96 ? -22.592 -1.227 26.635 1.00 87.38 96 GLU A C 1
ATOM 802 O O . GLU A 1 96 ? -23.339 -1.320 27.603 1.00 87.38 96 GLU A O 1
ATOM 807 N N . HIS A 1 97 ? -22.027 -2.299 26.063 1.00 88.69 97 HIS A N 1
ATOM 808 C CA . HIS A 1 97 ? -22.252 -3.669 26.542 1.00 88.69 97 HIS A CA 1
ATOM 809 C C . HIS A 1 97 ? -21.839 -3.834 28.008 1.00 88.69 97 HIS A C 1
ATOM 811 O O . HIS A 1 97 ? -22.612 -4.340 28.811 1.00 88.69 97 HIS A O 1
ATOM 817 N N . ARG A 1 98 ? -20.650 -3.343 28.393 1.00 87.12 98 ARG A N 1
ATOM 818 C CA . ARG A 1 98 ? -20.190 -3.390 29.791 1.00 87.12 98 ARG A CA 1
ATOM 819 C C . ARG A 1 98 ? -21.123 -2.609 30.719 1.00 87.12 98 ARG A C 1
ATOM 821 O O . ARG A 1 98 ? -21.348 -3.024 31.849 1.00 87.12 98 ARG A O 1
ATOM 828 N N . LYS A 1 99 ? -21.643 -1.464 30.268 1.00 85.25 99 LYS A N 1
ATOM 829 C CA . LYS A 1 99 ? -22.577 -0.644 31.047 1.00 85.25 99 LYS A CA 1
ATOM 830 C C . LYS A 1 99 ? -23.924 -1.349 31.224 1.00 85.25 99 LYS A C 1
ATOM 832 O O . LYS A 1 99 ? -24.415 -1.393 32.345 1.00 85.25 99 LYS A O 1
ATOM 837 N N . GLN A 1 100 ? -24.454 -1.952 30.159 1.00 79.56 100 GLN A N 1
ATOM 838 C CA . GLN A 1 100 ? -25.675 -2.761 30.194 1.00 79.56 100 GLN A CA 1
ATOM 839 C C . GLN A 1 100 ? -25.515 -4.014 31.068 1.00 79.56 100 GLN A C 1
ATOM 841 O O . GLN A 1 100 ? -26.419 -4.331 31.829 1.00 79.56 100 GLN A O 1
ATOM 846 N N . GLU A 1 101 ? -24.365 -4.696 31.027 1.00 79.94 101 GLU A N 1
ATOM 847 C CA . GLU A 1 101 ? -24.082 -5.838 31.910 1.00 79.94 101 GLU A CA 1
ATOM 848 C C . GLU A 1 101 ? -24.047 -5.437 33.385 1.00 79.94 101 GLU A C 1
ATOM 850 O O . GLU A 1 101 ? -24.628 -6.137 34.204 1.00 79.94 101 GLU A O 1
ATOM 855 N N . MET A 1 102 ? -23.410 -4.310 33.728 1.00 74.88 102 MET A N 1
ATOM 856 C CA . MET A 1 102 ? -23.389 -3.803 35.108 1.00 74.88 102 MET A CA 1
ATOM 857 C C . MET A 1 102 ? -24.777 -3.361 35.594 1.00 74.88 102 MET A C 1
ATOM 859 O O . MET A 1 102 ? -25.084 -3.502 36.774 1.00 74.88 102 MET A O 1
ATOM 863 N N . GLU A 1 103 ? -25.608 -2.816 34.704 1.00 75.38 103 GLU A N 1
ATOM 864 C CA . GLU A 1 103 ? -26.978 -2.388 35.010 1.00 75.38 103 GLU A CA 1
ATOM 865 C C . GLU A 1 103 ? -27.950 -3.572 35.140 1.00 75.38 103 GLU A C 1
ATOM 867 O O . GLU A 1 103 ? -28.871 -3.523 35.951 1.00 75.38 103 GLU A O 1
ATOM 872 N N . ASN A 1 104 ? -27.711 -4.656 34.397 1.00 68.69 104 ASN A N 1
ATOM 873 C CA . ASN A 1 104 ? -28.510 -5.880 34.434 1.00 68.69 104 ASN A CA 1
ATOM 874 C C . ASN A 1 104 ? -28.029 -6.899 35.491 1.00 68.69 104 ASN A C 1
ATOM 876 O O . ASN A 1 104 ? -28.534 -8.020 35.529 1.00 68.69 104 ASN A O 1
ATOM 880 N N . VAL A 1 105 ? -27.064 -6.544 36.353 1.00 66.69 105 VAL A N 1
ATOM 881 C CA . VAL A 1 105 ? -26.735 -7.360 37.534 1.00 66.69 105 VAL A CA 1
ATOM 882 C C . VAL A 1 105 ? -27.955 -7.347 38.464 1.00 66.69 105 VAL A C 1
ATOM 884 O O . VAL A 1 105 ? -28.330 -6.274 38.949 1.00 66.69 105 VAL A O 1
ATOM 887 N N . PRO A 1 106 ? -28.595 -8.500 38.741 1.00 61.75 106 PRO A N 1
ATOM 888 C CA . PRO A 1 106 ? -29.724 -8.545 39.657 1.00 61.75 106 PRO A CA 1
ATOM 889 C C . PRO A 1 106 ? -29.262 -8.081 41.039 1.00 61.75 106 PRO A C 1
ATOM 891 O O . PRO A 1 106 ? -28.315 -8.635 41.595 1.00 61.75 106 PRO A O 1
ATOM 894 N N . LYS A 1 107 ? -29.949 -7.093 41.622 1.00 58.12 107 LYS A N 1
ATOM 895 C CA . LYS A 1 107 ? -29.857 -6.787 43.057 1.00 58.12 107 LYS A CA 1
ATOM 896 C C . LYS A 1 107 ? -30.519 -7.924 43.848 1.00 58.12 107 LYS A C 1
ATOM 898 O O . LYS A 1 107 ? -31.608 -7.757 44.383 1.00 58.12 107 LYS A O 1
ATOM 903 N N . GLN A 1 108 ? -29.902 -9.099 43.874 1.00 49.75 108 GLN A N 1
ATOM 904 C CA . GLN A 1 108 ? -30.142 -10.093 44.914 1.00 49.75 108 GLN A CA 1
ATOM 905 C C . GLN A 1 108 ? -29.099 -9.827 45.992 1.00 49.75 108 GLN A C 1
ATOM 907 O O . GLN A 1 108 ? -27.950 -10.188 45.801 1.00 49.75 108 GLN A O 1
ATOM 912 N N . ASP A 1 109 ? -29.476 -9.045 47.007 1.00 57.78 109 ASP A N 1
ATOM 913 C CA . ASP A 1 109 ? -29.005 -9.150 48.402 1.00 57.78 109 ASP A CA 1
ATOM 914 C C . ASP A 1 109 ? -29.479 -7.929 49.204 1.00 57.78 109 ASP A C 1
ATOM 916 O O . ASP A 1 109 ? -28.707 -7.117 49.712 1.00 57.78 109 ASP A O 1
ATOM 920 N N . SER A 1 110 ? -30.800 -7.765 49.307 1.00 52.03 110 SER A N 1
ATOM 921 C CA . SER A 1 110 ? -31.384 -6.833 50.275 1.00 52.03 110 SER A CA 1
ATOM 922 C C . SER A 1 110 ? -32.734 -7.317 50.807 1.00 52.03 110 SER A C 1
ATOM 924 O O . SER A 1 110 ? -33.691 -6.558 50.781 1.00 52.03 110 SER A O 1
ATOM 926 N N . MET A 1 111 ? -32.836 -8.573 51.252 1.00 51.34 111 MET A N 1
ATOM 927 C CA . MET A 1 111 ? -33.887 -9.047 52.172 1.00 51.34 111 MET A CA 1
ATOM 928 C C . MET A 1 111 ? -33.477 -10.409 52.757 1.00 51.34 111 MET A C 1
ATOM 930 O O . MET A 1 111 ? -33.621 -11.411 52.067 1.00 51.34 111 MET A O 1
ATOM 934 N N . SER A 1 112 ? -32.944 -10.452 53.986 1.00 53.38 112 SER A N 1
ATOM 935 C CA . SER A 1 112 ? -33.119 -11.557 54.970 1.00 53.38 112 SER A CA 1
ATOM 936 C C . SER A 1 112 ? -32.042 -11.553 56.070 1.00 53.38 112 SER A C 1
ATOM 938 O O . SER A 1 112 ? -31.192 -12.434 56.129 1.00 53.38 112 SER A O 1
ATOM 940 N N . ALA A 1 113 ? -32.057 -10.572 56.979 1.00 56.09 113 ALA A N 1
ATOM 941 C CA . ALA A 1 113 ? -31.286 -10.702 58.228 1.00 56.09 113 ALA A CA 1
ATOM 942 C C . ALA A 1 113 ? -31.870 -9.920 59.420 1.00 56.09 113 ALA A C 1
ATOM 944 O O . ALA A 1 113 ? -31.122 -9.534 60.314 1.00 56.09 113 ALA A O 1
ATOM 945 N N . LEU A 1 114 ? -33.179 -9.636 59.444 1.00 54.91 114 LEU A N 1
ATOM 946 C CA . LEU A 1 114 ? -33.767 -8.818 60.517 1.00 54.91 114 LEU A CA 1
ATOM 947 C C . LEU A 1 114 ? -35.054 -9.357 61.143 1.00 54.91 114 LEU A C 1
ATOM 949 O O . LEU A 1 114 ? -35.733 -8.614 61.841 1.00 54.91 114 LEU A O 1
ATOM 953 N N . GLU A 1 115 ? -35.343 -10.645 60.987 1.00 49.56 115 GLU A N 1
ATOM 954 C CA . GLU A 1 115 ? -36.366 -11.323 61.787 1.00 49.56 115 GLU A CA 1
ATOM 955 C C . GLU A 1 115 ? -35.827 -12.684 62.211 1.00 49.56 115 GLU A C 1
ATOM 957 O O . GLU A 1 115 ? -35.780 -13.608 61.413 1.00 49.56 115 GLU A O 1
ATOM 962 N N . ASP A 1 116 ? -35.288 -12.740 63.427 1.00 47.97 116 ASP A N 1
ATOM 963 C CA . ASP A 1 116 ? -35.608 -13.778 64.414 1.00 47.97 116 ASP A CA 1
ATOM 964 C C . ASP A 1 116 ? -34.939 -13.386 65.737 1.00 47.97 116 ASP A C 1
ATOM 966 O O . ASP A 1 116 ? -33.894 -13.888 66.150 1.00 47.97 116 ASP A O 1
ATOM 970 N N . GLY A 1 117 ? -35.544 -12.383 66.374 1.00 67.56 117 GLY A N 1
ATOM 971 C CA . GLY A 1 117 ? -35.458 -12.214 67.813 1.00 67.56 117 GLY A CA 1
ATOM 972 C C . GLY A 1 117 ? -36.671 -12.883 68.447 1.00 67.56 117 GLY A C 1
ATOM 973 O O . GLY A 1 117 ? -37.776 -12.373 68.281 1.00 67.56 117 GLY A O 1
ATOM 974 N N . MET A 1 118 ? -36.443 -13.989 69.158 1.00 48.00 118 MET A N 1
ATOM 975 C CA . MET A 1 118 ? -37.190 -14.473 70.329 1.00 48.00 118 MET A CA 1
ATOM 976 C C . MET A 1 118 ? -36.369 -15.551 71.034 1.00 48.00 118 MET A C 1
ATOM 978 O O . MET A 1 118 ? -35.953 -16.514 70.356 1.00 48.00 118 MET A O 1
#

Sequence (118 aa):
MATNKSQIEKWITAQKKHRLSDTHVQMARELGLNPEKLGKIDNHRQEIWKAPLPQFIENIYFKHFKKERPDVVKPLKQILNELEVKKEAKKKAKEEHRKQEMENVPKQDSMSALEDGM

Radius of gyration: 27.0 Å; Cα contacts (8 Å, |Δi|>4): 73; chains: 1; bounding box: 58×24×90 Å

Secondary structure (DSSP, 8-state):
----HHHHHHHHHHHHHTT--HHHHHHHHHTT--TTTHHHH--TTT-TTSPPHHHHHHHHHHHHHS-SS-SS---HHHHHHHHHHHHHHHHHHHHHHHHHHHHTS----SSSSS----

Solvent-accessible surface area (backbone atoms only — not comparable to full-atom values): 7329 Å² total; per-residue (Å²): 129,87,85,46,70,70,59,50,52,46,40,54,54,35,28,64,74,70,70,48,52,59,63,52,52,46,50,34,53,77,70,68,57,53,55,83,56,44,66,74,63,52,42,29,88,81,40,72,91,43,62,51,53,67,58,46,47,45,54,52,41,28,71,76,70,75,39,87,66,79,94,74,86,71,45,68,70,58,54,52,50,54,53,49,54,53,50,51,53,52,51,50,54,52,52,51,50,54,50,51,53,66,68,67,53,75,89,84,83,86,87,91,88,84,84,86,88,131

Nearest PDB structures (foldseek):
  8p1y-assembly1_AAA-2  TM=2.546E-01  e=9.916E+00  Arabidopsis thaliana

Mean predicted aligned error: 10.41 Å

pLDDT: mean 82.17, std 12.1, range [47.97, 92.94]

Foldseek 3Di:
DPPDLVQLVLLVVLCVVLVHDLFLSVLCVVVVHGSVCLVVLQCCVVVVPRDRSSVVSQVVSCVVPVDSTDPDRDGSVNVNVVVVVVVVVVVVVVVVVVVVVVVPPDPPDDDDDPDDDD